Protein AF-0000000076552093 (afdb_homodimer)

Radius of gyration: 18.13 Å; Cα contacts (8 Å, |Δi|>4): 173; chains: 2; bounding box: 45×45×43 Å

Structure (mmCIF, N/CA/C/O backbone):
data_AF-0000000076552093-model_v1
#
loop_
_entity.id
_entity.type
_entity.pdbx_description
1 polymer 'Uncharacterized protein'
#
loop_
_atom_site.group_PDB
_atom_site.id
_atom_site.type_symbol
_atom_site.label_atom_id
_atom_site.label_alt_id
_atom_site.label_comp_id
_atom_site.label_asym_id
_atom_site.label_entity_id
_atom_site.label_seq_id
_atom_site.pdbx_PDB_ins_code
_atom_site.Cartn_x
_atom_site.Cartn_y
_atom_site.Cartn_z
_atom_site.occupancy
_atom_site.B_iso_or_equiv
_atom_site.auth_seq_id
_atom_site.auth_comp_id
_atom_site.auth_asym_id
_atom_site.auth_atom_id
_atom_site.pdbx_PDB_model_num
ATOM 1 N N . MET A 1 1 ? -28.172 28.906 3.625 1 59.25 1 MET A N 1
ATOM 2 C CA . MET A 1 1 ? -27.25 27.859 4.043 1 59.25 1 MET A CA 1
ATOM 3 C C . MET A 1 1 ? -26.156 28.422 4.941 1 59.25 1 MET A C 1
ATOM 5 O O . MET A 1 1 ? -25.625 29.5 4.672 1 59.25 1 MET A O 1
ATOM 9 N N . SER A 1 2 ? -25.953 27.906 6.188 1 70.31 2 SER A N 1
ATOM 10 C CA . SER A 1 2 ? -25.016 28.484 7.16 1 70.31 2 SER A CA 1
ATOM 11 C C . SER A 1 2 ? -23.578 28.172 6.789 1 70.31 2 SER A C 1
ATOM 13 O O . SER A 1 2 ? -23.312 27.266 6 1 70.31 2 SER A O 1
ATOM 15 N N . ASP A 1 3 ? -22.656 28.922 7.324 1 68.31 3 ASP A N 1
ATOM 16 C CA . ASP A 1 3 ? -21.234 28.719 7.117 1 68.31 3 ASP A CA 1
ATOM 17 C C . ASP A 1 3 ? -20.828 27.297 7.48 1 68.31 3 ASP A C 1
ATOM 19 O O . ASP A 1 3 ? -19.953 26.703 6.824 1 68.31 3 ASP A O 1
ATOM 23 N N . GLU A 1 4 ? -21.484 26.781 8.492 1 75.5 4 GLU A N 1
ATOM 24 C CA . GLU A 1 4 ? -21.234 25.406 8.938 1 75.5 4 GLU A CA 1
ATOM 25 C C . GLU A 1 4 ? -21.641 24.391 7.875 1 75.5 4 GLU A C 1
ATOM 27 O O . GLU A 1 4 ? -20.938 23.406 7.664 1 75.5 4 GLU A O 1
ATOM 32 N N . ASP A 1 5 ? -22.781 24.703 7.156 1 71.69 5 ASP A N 1
ATOM 33 C CA . ASP A 1 5 ? -23.266 23.844 6.086 1 71.69 5 ASP A CA 1
ATOM 34 C C . ASP A 1 5 ? -22.312 23.844 4.902 1 71.69 5 ASP A C 1
ATOM 36 O O . ASP A 1 5 ? -22.078 22.797 4.289 1 71.69 5 ASP A O 1
ATOM 40 N N . LEU A 1 6 ? -21.797 25.016 4.707 1 59.88 6 LEU A N 1
ATOM 41 C CA . LEU A 1 6 ? -20.875 25.156 3.582 1 59.88 6 LEU A CA 1
ATOM 42 C C . LEU A 1 6 ? -19.562 24.422 3.844 1 59.88 6 LEU A C 1
ATOM 44 O O . LEU A 1 6 ? -19.031 23.75 2.951 1 59.88 6 LEU A O 1
ATOM 48 N N . LYS A 1 7 ? -19 24.562 5.09 1 69 7 LYS A N 1
ATOM 49 C CA . LYS A 1 7 ? -17.781 23.859 5.461 1 69 7 LYS A CA 1
ATOM 50 C C . LYS A 1 7 ? -17.969 22.344 5.414 1 69 7 LYS A C 1
ATOM 52 O O . LYS A 1 7 ? -17.109 21.625 4.926 1 69 7 LYS A O 1
ATOM 57 N N . ALA A 1 8 ? -19.141 21.922 5.848 1 70.12 8 ALA A N 1
ATOM 58 C CA . ALA A 1 8 ? -19.484 20.5 5.809 1 70.12 8 ALA A CA 1
ATOM 59 C C . ALA A 1 8 ? -19.562 19.984 4.371 1 70.12 8 ALA A C 1
ATOM 61 O O . ALA A 1 8 ? -19.094 18.875 4.07 1 70.12 8 ALA A O 1
ATOM 62 N N . GLU A 1 9 ? -20.109 20.797 3.492 1 62.94 9 GLU A N 1
ATOM 63 C CA . GLU A 1 9 ? -20.234 20.422 2.084 1 62.94 9 GLU A CA 1
ATOM 64 C C . GLU A 1 9 ? -18.875 20.391 1.4 1 62.94 9 GLU A C 1
ATOM 66 O O . GLU A 1 9 ? -18.609 19.5 0.585 1 62.94 9 GLU A O 1
ATOM 71 N N . ILE A 1 10 ? -18.031 21.312 1.783 1 58.66 10 ILE A N 1
ATOM 72 C CA . ILE A 1 10 ? -16.688 21.344 1.227 1 58.66 10 ILE A CA 1
ATOM 73 C C . ILE A 1 10 ? -15.914 20.094 1.65 1 58.66 10 ILE A C 1
ATOM 75 O O . ILE A 1 10 ? -15.258 19.453 0.827 1 58.66 10 ILE A O 1
ATOM 79 N N . GLU A 1 11 ? -15.977 19.703 2.869 1 63.19 11 GLU A N 1
ATOM 80 C CA . GLU A 1 11 ? -15.312 18.516 3.385 1 63.19 11 GLU A CA 1
ATOM 81 C C . GLU A 1 11 ? -15.836 17.25 2.705 1 63.19 11 GLU A C 1
ATOM 83 O O . GLU A 1 11 ? -15.062 16.359 2.369 1 63.19 11 GLU A O 1
ATOM 88 N N . ARG A 1 12 ? -17.125 17.25 2.43 1 60.03 12 ARG A N 1
ATOM 89 C CA . ARG A 1 12 ? -17.75 16.141 1.723 1 60.03 12 ARG A CA 1
ATOM 90 C C . ARG A 1 12 ? -17.281 16.062 0.276 1 60.03 12 ARG A C 1
ATOM 92 O O . ARG A 1 12 ? -16.953 14.984 -0.226 1 60.03 12 ARG A O 1
ATOM 99 N N . LEU A 1 13 ? -17.219 17.172 -0.333 1 57.97 13 LEU A N 1
ATOM 100 C CA . LEU A 1 13 ? -16.812 17.234 -1.733 1 57.97 13 LEU A CA 1
ATOM 101 C C . LEU A 1 13 ? -15.336 16.875 -1.888 1 57.97 13 LEU A C 1
ATOM 103 O O . LEU A 1 13 ? -14.961 16.203 -2.844 1 57.97 13 LEU A O 1
ATOM 107 N N . ARG A 1 14 ? -14.492 17.359 -1.015 1 57.12 14 ARG A N 1
ATOM 108 C CA . ARG A 1 14 ? -13.078 17 -1.033 1 57.12 14 ARG A CA 1
ATOM 109 C C . ARG A 1 14 ? -12.906 15.484 -0.888 1 57.12 14 ARG A C 1
ATOM 111 O O . ARG A 1 14 ? -12.125 14.875 -1.615 1 57.12 14 ARG A O 1
ATOM 118 N N . ALA A 1 15 ? -13.633 14.984 0.011 1 57.5 15 ALA A N 1
ATOM 119 C CA . ALA A 1 15 ? -13.609 13.539 0.211 1 57.5 15 ALA A CA 1
ATOM 120 C C . ALA A 1 15 ? -14.094 12.805 -1.037 1 57.5 15 ALA A C 1
ATOM 122 O O . ALA A 1 15 ? -13.516 11.781 -1.429 1 57.5 15 ALA A O 1
ATOM 123 N N . GLU A 1 16 ? -15.227 13.352 -1.609 1 54.84 16 GLU A N 1
ATOM 124 C CA . GLU A 1 16 ? -15.766 12.789 -2.844 1 54.84 16 GLU A CA 1
ATOM 125 C C . GLU A 1 16 ? -14.773 12.938 -3.996 1 54.84 16 GLU A C 1
ATOM 127 O O . GLU A 1 16 ? -14.594 12.016 -4.789 1 54.84 16 GLU A O 1
ATOM 132 N N . ASN A 1 17 ? -14.273 14.102 -4.078 1 51.53 17 ASN A N 1
ATOM 133 C CA . ASN A 1 17 ? -13.273 14.352 -5.113 1 51.53 17 ASN A CA 1
ATOM 134 C C . ASN A 1 17 ? -12.086 13.398 -4.98 1 51.53 17 ASN A C 1
ATOM 136 O O . ASN A 1 17 ? -11.602 12.867 -5.977 1 51.53 17 ASN A O 1
ATOM 140 N N . ASP A 1 18 ? -11.586 13.352 -3.848 1 50.19 18 ASP A N 1
ATOM 141 C CA . ASP A 1 18 ? -10.477 12.438 -3.588 1 50.19 18 ASP A CA 1
ATOM 142 C C . ASP A 1 18 ? -10.836 11.008 -4.004 1 50.19 18 ASP A C 1
ATOM 144 O O . ASP A 1 18 ? -10.016 10.312 -4.602 1 50.19 18 ASP A O 1
ATOM 148 N N . LYS A 1 19 ? -12.078 10.688 -3.729 1 50.38 19 LYS A N 1
ATOM 149 C CA . LYS A 1 19 ? -12.609 9.398 -4.156 1 50.38 19 LYS A CA 1
ATOM 150 C C . LYS A 1 19 ? -12.648 9.297 -5.676 1 50.38 19 LYS A C 1
ATOM 152 O O . LYS A 1 19 ? -12.297 8.266 -6.246 1 50.38 19 LYS A O 1
ATOM 157 N N . LEU A 1 20 ? -13.172 10.336 -6.238 1 47.84 20 LEU A N 1
ATOM 158 C CA . LEU A 1 20 ? -13.352 10.367 -7.684 1 47.84 20 LEU A CA 1
ATOM 159 C C . LEU A 1 20 ? -12.008 10.422 -8.406 1 47.84 20 LEU A C 1
ATOM 161 O O . LEU A 1 20 ? -11.852 9.844 -9.477 1 47.84 20 LEU A O 1
ATOM 165 N N . LYS A 1 21 ? -11.25 11.258 -7.973 1 47.34 21 LYS A N 1
ATOM 166 C CA . LYS A 1 21 ? -9.922 11.281 -8.57 1 47.34 21 LYS A CA 1
ATOM 167 C C . LYS A 1 21 ? -9.258 9.906 -8.508 1 47.34 21 LYS A C 1
ATOM 169 O O . LYS A 1 21 ? -8.562 9.508 -9.438 1 47.34 21 LYS A O 1
ATOM 174 N N . ASN A 1 22 ? -9.414 9.398 -7.41 1 47.06 22 ASN A N 1
ATOM 175 C CA . ASN A 1 22 ? -8.914 8.039 -7.254 1 47.06 22 ASN A CA 1
ATOM 176 C C . ASN A 1 22 ? -9.648 7.062 -8.164 1 47.06 22 ASN A C 1
ATOM 178 O O . ASN A 1 22 ? -9.094 6.047 -8.578 1 47.06 22 ASN A O 1
ATOM 182 N N . LYS A 1 23 ? -10.961 7.508 -8.344 1 46.12 23 LY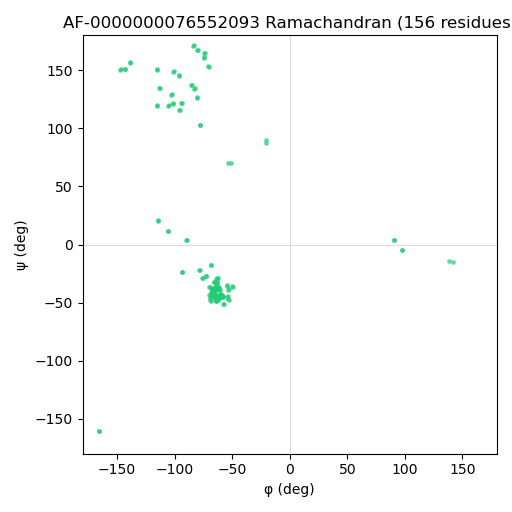S A N 1
ATOM 183 C CA . LYS A 1 23 ? -11.703 6.754 -9.352 1 46.12 23 LYS A CA 1
ATOM 184 C C . LYS A 1 23 ? -11.141 7 -10.75 1 46.12 23 LYS A C 1
ATOM 186 O O . LYS A 1 23 ? -11.195 6.121 -11.609 1 46.12 23 LYS A O 1
ATOM 191 N N . GLY A 1 24 ? -10.781 8.297 -10.945 1 45.69 24 GLY A N 1
ATOM 192 C CA . GLY A 1 24 ? -10.281 8.625 -12.266 1 45.69 24 GLY A CA 1
ATOM 193 C C . GLY A 1 24 ? -9.008 7.887 -12.625 1 45.69 24 GLY A C 1
ATOM 194 O O . GLY A 1 24 ? -8.492 8.023 -13.734 1 45.69 24 GLY A O 1
ATOM 195 N N . VAL A 1 25 ? -8.148 7.719 -11.672 1 48.16 25 VAL A N 1
ATOM 196 C CA . VAL A 1 25 ? -7.176 6.805 -12.25 1 48.16 25 VAL A CA 1
ATOM 197 C C . VAL A 1 25 ? -7.887 5.57 -12.797 1 48.16 25 VAL A C 1
ATOM 199 O O . VAL A 1 25 ? -8.43 4.766 -12.039 1 48.16 25 VAL A O 1
ATOM 202 N N . ARG A 1 26 ? -8.656 5.699 -13.883 1 52.09 26 ARG A N 1
ATOM 203 C CA . ARG A 1 26 ? -9.305 4.695 -14.719 1 52.09 26 ARG A CA 1
ATOM 204 C C . ARG A 1 26 ? -8.648 3.33 -14.555 1 52.09 26 ARG A C 1
ATOM 206 O O . ARG A 1 26 ? -7.434 3.197 -14.727 1 52.09 26 ARG A O 1
ATOM 213 N N . GLY A 1 27 ? -9.266 2.668 -13.547 1 77.31 27 GLY A N 1
ATOM 214 C CA . GLY A 1 27 ? -8.82 1.286 -13.609 1 77.31 27 GLY A CA 1
ATOM 215 C C . GLY A 1 27 ? -8.516 0.695 -12.242 1 77.31 27 GLY A C 1
ATOM 216 O O . GLY A 1 27 ? -8.43 -0.526 -12.094 1 77.31 27 GLY A O 1
ATOM 217 N N . LEU A 1 28 ? -8.43 1.794 -11.234 1 85.88 28 LEU A N 1
ATOM 218 C CA . LEU A 1 28 ? -8.164 1.182 -9.938 1 85.88 28 LEU A CA 1
ATOM 219 C C . LEU A 1 28 ? -9.453 0.675 -9.297 1 85.88 28 LEU A C 1
ATOM 221 O O . LEU A 1 28 ? -10.477 1.357 -9.336 1 85.88 28 LEU A O 1
ATOM 225 N N . SER A 1 29 ? -9.492 -0.476 -8.766 1 91.88 29 SER A N 1
ATOM 226 C CA . SER A 1 29 ? -10.648 -1.044 -8.07 1 91.88 29 SER A CA 1
ATOM 227 C C . SER A 1 29 ? -10.211 -1.974 -6.941 1 91.88 29 SER A C 1
ATOM 229 O O . SER A 1 29 ? -9.109 -2.535 -6.984 1 91.88 29 SER A O 1
ATOM 231 N N . LEU A 1 30 ? -11.031 -2.057 -5.914 1 96.06 30 LEU A N 1
ATOM 232 C CA . LEU A 1 30 ? -10.805 -2.906 -4.75 1 96.06 30 LEU A CA 1
ATOM 233 C C . LEU A 1 30 ? -11.828 -4.031 -4.684 1 96.06 30 LEU A C 1
ATOM 235 O O . LEU A 1 30 ? -13.023 -3.803 -4.918 1 96.06 30 LEU A O 1
ATOM 239 N N . LYS A 1 31 ? -11.391 -5.23 -4.426 1 95.88 31 LYS A N 1
ATOM 240 C CA . LYS A 1 31 ? -12.289 -6.375 -4.316 1 95.88 31 LYS A CA 1
ATOM 241 C C . LYS A 1 31 ? -11.828 -7.336 -3.225 1 95.88 31 LYS A C 1
ATOM 243 O O . LYS A 1 31 ? -10.633 -7.441 -2.947 1 95.88 31 LYS A O 1
ATOM 248 N N . VAL A 1 32 ? -12.789 -8.016 -2.65 1 97.25 32 VAL A N 1
ATOM 249 C CA . VAL A 1 32 ? -12.461 -9.141 -1.779 1 97.25 32 VAL A CA 1
ATOM 250 C C . VAL A 1 32 ? -12.164 -10.375 -2.623 1 97.25 32 VAL A C 1
ATOM 252 O O . VAL A 1 32 ? -12.969 -10.766 -3.475 1 97.25 32 VAL A O 1
ATOM 255 N N . SER A 1 33 ? -11.078 -10.93 -2.383 1 95.56 33 SER A N 1
ATOM 256 C CA . SER A 1 33 ? -10.719 -12.125 -3.137 1 95.56 33 SER A CA 1
ATOM 257 C C . SER A 1 33 ? -11.414 -13.359 -2.574 1 95.56 33 SER A C 1
ATOM 259 O O . SER A 1 33 ? -11.938 -13.328 -1.459 1 95.56 33 SER A O 1
ATOM 261 N N . GLU A 1 34 ? -11.344 -14.445 -3.361 1 92.88 34 GLU A N 1
ATOM 262 C CA . GLU A 1 34 ? -11.953 -15.711 -2.943 1 92.88 34 GLU A CA 1
ATOM 263 C C . GLU A 1 34 ? -11.289 -16.234 -1.674 1 92.88 34 GLU A C 1
ATOM 265 O O . GLU A 1 34 ? -11.945 -16.906 -0.861 1 92.88 34 GLU A O 1
ATOM 270 N N . LYS A 1 35 ? -10 -15.883 -1.516 1 93.12 35 LYS A N 1
ATOM 271 C CA . LYS A 1 35 ? -9.242 -16.391 -0.375 1 93.12 35 LYS A CA 1
ATOM 272 C C . LYS A 1 35 ? -9.375 -15.469 0.831 1 93.12 35 LYS A C 1
ATOM 274 O O . LYS A 1 35 ? -8.742 -15.695 1.865 1 93.12 35 LYS A O 1
ATOM 279 N N . GLY A 1 36 ? -10.172 -14.43 0.717 1 96.12 36 GLY A N 1
ATOM 280 C CA . GLY A 1 36 ? -10.43 -13.547 1.844 1 96.12 36 GLY A CA 1
ATOM 281 C C . GLY A 1 36 ? -9.453 -12.383 1.925 1 96.12 36 GLY A C 1
ATOM 282 O O . GLY A 1 36 ? -9.43 -11.648 2.914 1 96.12 36 GLY A O 1
ATOM 283 N N . GLY A 1 37 ? -8.586 -12.258 0.994 1 97.25 37 GLY A N 1
ATOM 284 C CA . GLY A 1 37 ? -7.711 -11.102 0.931 1 97.25 37 GLY A CA 1
ATOM 285 C C . GLY A 1 37 ? -8.352 -9.906 0.253 1 97.25 37 GLY A C 1
ATOM 286 O O . GLY A 1 37 ? -9.477 -10 -0.253 1 97.25 37 GLY A O 1
ATOM 287 N N . LEU A 1 38 ? -7.672 -8.781 0.328 1 97.69 38 LEU A N 1
ATOM 288 C CA . LEU A 1 38 ? -8.055 -7.574 -0.404 1 97.69 38 LEU A CA 1
ATOM 289 C C . LEU A 1 38 ? -7.18 -7.395 -1.642 1 97.69 38 LEU A C 1
ATOM 291 O O . LEU A 1 38 ? -5.953 -7.344 -1.539 1 97.69 38 LEU A O 1
ATOM 295 N N . SER A 1 39 ? -7.867 -7.344 -2.762 1 97.25 39 SER A N 1
ATOM 296 C CA . SER A 1 39 ? -7.188 -7.148 -4.039 1 97.25 39 SER A CA 1
ATOM 297 C C . SER A 1 39 ? -7.34 -5.715 -4.531 1 97.25 39 SER A C 1
ATOM 299 O O . SER A 1 39 ? -8.445 -5.172 -4.543 1 97.25 39 SER A O 1
ATOM 301 N N . LEU A 1 40 ? -6.23 -5.098 -4.879 1 96.56 40 LEU A N 1
ATOM 302 C CA . LEU A 1 40 ? -6.219 -3.799 -5.539 1 96.56 40 LEU A CA 1
ATOM 303 C C . LEU A 1 40 ? -5.875 -3.945 -7.02 1 96.56 40 LEU A C 1
ATOM 305 O O . LEU A 1 40 ? -4.789 -4.414 -7.363 1 96.56 40 LEU A O 1
ATOM 309 N N . TYR A 1 41 ? -6.781 -3.535 -7.898 1 94.06 41 TYR A N 1
ATOM 310 C CA . TYR A 1 41 ? -6.621 -3.602 -9.344 1 94.06 41 TYR A CA 1
ATOM 311 C C . TYR A 1 41 ? -6.223 -2.244 -9.914 1 94.06 41 TYR A C 1
ATOM 313 O O . TYR A 1 41 ? -6.52 -1.206 -9.32 1 94.06 41 TYR A O 1
ATOM 321 N N . GLY A 1 42 ? -5.457 -2.344 -11.008 1 90.88 42 GLY A N 1
ATOM 322 C CA . GLY A 1 42 ? -5.168 -1.111 -11.727 1 90.88 42 GLY A CA 1
ATOM 323 C C . GLY A 1 42 ? -3.824 -0.509 -11.359 1 90.88 42 GLY A C 1
ATOM 324 O O . GLY A 1 42 ? -3.469 0.568 -11.844 1 90.88 42 GLY A O 1
ATOM 325 N N . VAL A 1 43 ? -3.148 -1.12 -10.391 1 89.88 43 VAL A N 1
ATOM 326 C CA . VAL A 1 43 ? -1.844 -0.627 -9.961 1 89.88 43 VAL A CA 1
ATOM 327 C C . VAL A 1 43 ? -0.783 -1.01 -10.992 1 89.88 43 VAL A C 1
ATOM 329 O O . VAL A 1 43 ? 0.179 -0.268 -11.203 1 89.88 43 VAL A O 1
ATOM 332 N N . GLY A 1 44 ? -0.951 -2.105 -11.711 1 87.06 44 GLY A N 1
ATOM 333 C CA . GLY A 1 44 ? -0.095 -2.686 -12.734 1 87.06 44 GLY A CA 1
ATOM 334 C C . GLY A 1 44 ? -0.792 -3.748 -13.562 1 87.06 44 GLY A C 1
ATOM 335 O O . GLY A 1 44 ? -2.021 -3.775 -13.641 1 87.06 44 GLY A O 1
ATOM 336 N N . ARG A 1 45 ? 0.095 -4.555 -14.188 1 88.19 45 ARG A N 1
ATOM 337 C CA . ARG A 1 45 ? -0.442 -5.637 -15.008 1 88.19 45 ARG A CA 1
ATOM 338 C C . ARG A 1 45 ? -1.213 -6.641 -14.156 1 88.19 45 ARG A C 1
ATOM 340 O O . ARG A 1 45 ? -2.236 -7.176 -14.594 1 88.19 45 ARG A O 1
ATOM 347 N N . PHE A 1 46 ? -0.732 -6.848 -12.992 1 92.31 46 PHE A N 1
ATOM 348 C CA . PHE A 1 46 ? -1.391 -7.773 -12.078 1 92.31 46 PHE A CA 1
ATOM 349 C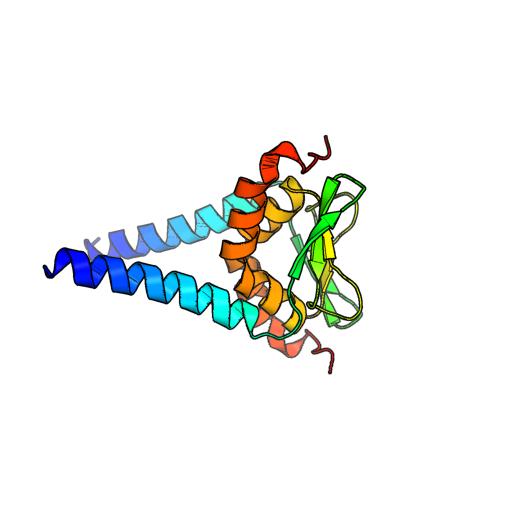 C . PHE A 1 46 ? -1.917 -7.035 -10.852 1 92.31 46 PHE A C 1
ATOM 351 O O . PHE A 1 46 ? -1.323 -6.051 -10.414 1 92.31 46 PHE A O 1
ATOM 358 N N . PRO A 1 47 ? -3.01 -7.555 -10.258 1 94.5 47 PRO A N 1
ATOM 359 C CA . PRO A 1 47 ? -3.477 -6.969 -8.992 1 94.5 47 PRO A CA 1
ATOM 360 C C . PRO A 1 47 ? -2.545 -7.273 -7.824 1 94.5 47 PRO A C 1
ATOM 362 O O . PRO A 1 47 ? -1.785 -8.242 -7.871 1 94.5 47 PRO A O 1
ATOM 365 N N . VAL A 1 48 ? -2.568 -6.375 -6.832 1 95.75 48 VAL A N 1
ATOM 366 C CA . VAL A 1 48 ? -1.917 -6.633 -5.551 1 95.75 48 VAL A CA 1
ATOM 367 C C . VAL A 1 48 ? -2.938 -7.172 -4.551 1 95.75 48 VAL A C 1
ATOM 369 O O . VAL A 1 48 ? -3.924 -6.504 -4.238 1 95.75 48 VAL A O 1
ATOM 372 N N . THR A 1 49 ? -2.744 -8.445 -4.102 1 96.38 49 THR A N 1
ATOM 373 C CA . THR A 1 49 ? -3.648 -9.086 -3.148 1 96.38 49 THR A CA 1
ATOM 374 C C . THR A 1 49 ? -2.932 -9.375 -1.833 1 96.38 49 THR A C 1
ATOM 376 O O . THR A 1 49 ? -1.916 -10.07 -1.812 1 96.38 49 THR A O 1
ATOM 379 N N . LEU A 1 50 ? -3.41 -8.805 -0.752 1 96.25 50 LEU A N 1
ATOM 380 C CA . LEU A 1 50 ? -2.873 -8.977 0.593 1 96.25 50 LEU A CA 1
ATOM 381 C C . LEU A 1 50 ? -3.998 -9.125 1.612 1 96.25 50 LEU A C 1
ATOM 383 O O . LEU A 1 50 ? -5.141 -8.742 1.342 1 96.25 50 LEU A O 1
ATOM 387 N N . TYR A 1 51 ? -3.689 -9.727 2.705 1 96.12 51 TYR A N 1
ATOM 388 C CA . TYR A 1 51 ? -4.648 -9.773 3.803 1 96.12 51 TYR A CA 1
ATOM 389 C C . TYR A 1 51 ? -4.742 -8.414 4.5 1 96.12 51 TYR A C 1
ATOM 391 O O . TYR A 1 51 ? -3.861 -7.57 4.344 1 96.12 51 TYR A O 1
ATOM 399 N N . LYS A 1 52 ? -5.777 -8.297 5.27 1 95.94 52 LYS A N 1
ATOM 400 C CA . LYS A 1 52 ? -6.086 -6.992 5.852 1 95.94 52 LYS A CA 1
ATOM 401 C C . LYS A 1 52 ? -4.953 -6.516 6.754 1 95.94 52 LYS A C 1
ATOM 403 O O . LYS A 1 52 ? -4.629 -5.324 6.773 1 95.94 52 LYS A O 1
ATOM 408 N N . GLU A 1 53 ? -4.355 -7.406 7.484 1 93.44 53 GLU A N 1
ATOM 409 C CA . GLU A 1 53 ? -3.273 -7.004 8.375 1 93.44 53 GLU A CA 1
ATOM 410 C C . GLU A 1 53 ? -2.055 -6.535 7.59 1 93.44 53 GLU A C 1
ATOM 412 O O . GLU A 1 53 ? -1.359 -5.605 8 1 93.44 53 GLU A O 1
ATOM 417 N N . GLN A 1 54 ? -1.802 -7.234 6.523 1 93.94 54 GLN A N 1
ATOM 418 C CA . GLN A 1 54 ? -0.689 -6.855 5.66 1 93.94 54 GLN A CA 1
ATOM 419 C C . GLN A 1 54 ? -0.919 -5.477 5.039 1 93.94 54 GLN A C 1
ATOM 421 O O . GLN A 1 54 ? -0.006 -4.652 4.992 1 93.94 54 GLN A O 1
ATOM 426 N N . TRP A 1 55 ? -2.105 -5.215 4.582 1 96.06 55 TRP A N 1
ATOM 427 C CA . TRP A 1 55 ? -2.457 -3.904 4.047 1 96.06 55 TRP A CA 1
ATOM 428 C C . TRP A 1 55 ? -2.285 -2.82 5.105 1 96.06 55 TRP A C 1
ATOM 430 O O . TRP A 1 55 ? -1.724 -1.758 4.828 1 96.06 55 TRP A O 1
ATOM 440 N N . ARG A 1 56 ? -2.717 -3.121 6.32 1 93.5 56 ARG A N 1
ATOM 441 C CA . ARG A 1 56 ? -2.629 -2.125 7.383 1 93.5 56 ARG A CA 1
ATOM 442 C C . ARG A 1 56 ? -1.175 -1.813 7.723 1 93.5 56 ARG A C 1
ATOM 444 O O . ARG A 1 56 ? -0.84 -0.675 8.055 1 93.5 56 ARG A O 1
ATOM 451 N N . ARG A 1 57 ? -0.358 -2.824 7.574 1 91.5 57 ARG A N 1
ATOM 452 C CA . ARG A 1 57 ? 1.066 -2.574 7.773 1 91.5 57 ARG A CA 1
ATOM 453 C C . ARG A 1 57 ? 1.609 -1.625 6.711 1 91.5 57 ARG A C 1
ATOM 455 O O . ARG A 1 57 ? 2.35 -0.69 7.023 1 91.5 57 ARG A O 1
ATOM 462 N N . ILE A 1 58 ? 1.236 -1.849 5.504 1 95.12 58 ILE A N 1
ATOM 463 C CA . ILE A 1 58 ? 1.678 -0.998 4.406 1 95.12 58 ILE A CA 1
ATOM 464 C C . ILE A 1 58 ? 1.178 0.428 4.625 1 95.12 58 ILE A C 1
ATOM 466 O O . ILE A 1 58 ? 1.946 1.387 4.512 1 95.12 58 ILE A O 1
ATOM 470 N N . LEU A 1 59 ? -0.125 0.534 4.957 1 93.5 59 LEU A N 1
ATOM 471 C CA . LEU A 1 59 ? -0.724 1.851 5.145 1 93.5 59 LEU A CA 1
ATOM 472 C C . LEU A 1 59 ? -0.079 2.58 6.316 1 93.5 59 LEU A C 1
ATOM 474 O O . LEU A 1 59 ? 0.091 3.801 6.277 1 93.5 59 LEU A O 1
ATOM 478 N N . GLY A 1 60 ? 0.299 1.82 7.281 1 91.56 60 GLY A N 1
ATOM 479 C CA . GLY A 1 60 ? 0.978 2.393 8.43 1 91.56 60 GLY A CA 1
ATOM 480 C C . GLY A 1 60 ? 2.363 2.918 8.109 1 91.56 60 GLY A C 1
ATOM 481 O O . GLY A 1 60 ? 2.906 3.746 8.844 1 91.56 60 GLY A O 1
ATOM 482 N N . MET A 1 61 ? 2.92 2.471 6.945 1 91.69 61 MET A N 1
ATOM 483 C CA . MET A 1 61 ? 4.262 2.863 6.523 1 91.69 61 MET A CA 1
ATOM 484 C C . MET A 1 61 ? 4.203 3.865 5.379 1 91.69 61 MET A C 1
ATOM 486 O O . MET A 1 61 ? 5.219 4.145 4.738 1 91.69 61 MET A O 1
ATOM 490 N N . ALA A 1 62 ? 3.062 4.395 5.109 1 91.5 62 ALA A N 1
ATOM 491 C CA . ALA A 1 62 ? 2.867 5.223 3.924 1 91.5 62 ALA A CA 1
ATOM 492 C C . ALA A 1 62 ? 3.891 6.355 3.869 1 91.5 62 ALA A C 1
ATOM 494 O O . ALA A 1 62 ? 4.535 6.566 2.84 1 91.5 62 ALA A O 1
ATOM 495 N N . ALA A 1 63 ? 4.086 7.055 4.961 1 90.81 63 ALA A N 1
ATOM 496 C CA . ALA A 1 63 ? 5.008 8.188 4.98 1 90.81 63 ALA A CA 1
ATOM 497 C C . ALA A 1 63 ? 6.449 7.727 4.77 1 90.81 63 ALA A C 1
ATOM 499 O O . ALA A 1 63 ? 7.215 8.375 4.055 1 90.81 63 ALA A O 1
ATOM 500 N N . GLU A 1 64 ? 6.816 6.629 5.359 1 92.62 64 GLU A N 1
ATOM 501 C CA . GLU A 1 64 ? 8.164 6.09 5.223 1 92.62 64 GLU A CA 1
ATOM 502 C C . GLU A 1 64 ? 8.43 5.617 3.795 1 92.62 64 GLU A C 1
ATOM 504 O O . GLU A 1 64 ? 9.531 5.793 3.273 1 92.62 64 GLU A O 1
ATOM 509 N N . ILE A 1 65 ? 7.445 5.023 3.219 1 96 65 ILE A N 1
ATOM 510 C CA . ILE A 1 65 ? 7.57 4.551 1.844 1 96 65 ILE A CA 1
ATOM 511 C C . ILE A 1 65 ? 7.773 5.742 0.908 1 96 65 ILE A C 1
ATOM 513 O O . ILE A 1 65 ? 8.672 5.734 0.067 1 96 65 ILE A O 1
ATOM 517 N N . GLU A 1 66 ? 6.949 6.73 1.06 1 94.81 66 GLU A N 1
ATOM 518 C CA . GLU A 1 66 ? 7.082 7.914 0.216 1 94.81 66 GLU A CA 1
ATOM 519 C C . GLU A 1 66 ? 8.453 8.562 0.395 1 94.81 66 GLU A C 1
ATOM 521 O O . GLU A 1 66 ? 9.094 8.945 -0.585 1 94.81 66 GLU A O 1
ATOM 526 N N . THR A 1 67 ? 8.891 8.703 1.655 1 94.88 67 THR A N 1
ATOM 527 C CA . THR A 1 67 ? 10.203 9.273 1.938 1 94.88 67 THR A CA 1
ATOM 528 C C . THR A 1 67 ? 11.305 8.453 1.285 1 94.88 67 THR A C 1
ATOM 530 O O . THR A 1 67 ? 12.234 9.008 0.693 1 94.88 67 THR A O 1
ATOM 533 N N . PHE A 1 68 ? 11.172 7.133 1.422 1 96.62 68 PHE A N 1
ATOM 534 C CA . PHE A 1 68 ? 12.156 6.242 0.816 1 96.62 68 PHE A CA 1
ATOM 535 C C . PHE A 1 68 ? 12.219 6.453 -0.692 1 96.62 68 PHE A C 1
ATOM 537 O O . PHE A 1 68 ? 13.305 6.492 -1.274 1 96.62 68 PHE A O 1
ATOM 544 N N . ILE A 1 69 ? 11.078 6.551 -1.325 1 95.69 69 ILE A N 1
ATOM 545 C CA . ILE A 1 69 ? 11.023 6.754 -2.77 1 95.69 69 ILE A CA 1
ATOM 546 C C . ILE A 1 69 ? 11.734 8.055 -3.135 1 95.69 69 ILE A C 1
ATOM 548 O O . ILE A 1 69 ? 12.547 8.086 -4.062 1 95.69 69 ILE A O 1
ATOM 552 N N . GLN A 1 70 ? 11.492 9.102 -2.371 1 95.06 70 GLN A N 1
ATOM 553 C CA . GLN A 1 70 ? 12.086 10.406 -2.652 1 95.06 70 GLN A CA 1
ATOM 554 C C . GLN A 1 70 ? 13.602 10.367 -2.49 1 95.06 70 GLN A C 1
ATOM 556 O O . GLN A 1 70 ? 14.336 10.898 -3.324 1 95.06 70 GLN A O 1
ATOM 561 N N . GLU A 1 71 ? 14.023 9.711 -1.47 1 95.62 71 GLU A N 1
ATOM 562 C CA . GLU A 1 71 ? 15.438 9.672 -1.138 1 95.62 71 GLU A CA 1
ATOM 563 C C . GLU A 1 71 ? 16.219 8.789 -2.115 1 95.62 71 GLU A C 1
ATOM 565 O O . GLU A 1 71 ? 17.422 8.93 -2.264 1 95.62 71 GLU A O 1
ATOM 570 N N . ASN A 1 72 ? 15.539 7.797 -2.717 1 95.5 72 ASN A N 1
ATOM 571 C CA . ASN A 1 72 ? 16.188 6.832 -3.594 1 95.5 72 ASN A CA 1
ATOM 572 C C . ASN A 1 72 ? 15.703 6.957 -5.031 1 95.5 72 ASN A C 1
ATOM 574 O O . ASN A 1 72 ? 15.766 5.996 -5.801 1 95.5 72 ASN A O 1
ATOM 578 N N . GLU A 1 73 ? 15.133 8.117 -5.359 1 94.19 73 GLU A N 1
ATOM 579 C CA . GLU A 1 73 ? 14.508 8.367 -6.66 1 94.19 73 GLU A CA 1
ATOM 580 C C . GLU A 1 73 ? 15.438 7.949 -7.801 1 94.19 73 GLU A C 1
ATOM 582 O O . GLU A 1 73 ? 14.984 7.371 -8.789 1 94.19 73 GLU A O 1
ATOM 587 N N . SER A 1 74 ? 16.766 8.117 -7.711 1 94.19 74 SER A N 1
ATOM 588 C CA . SER A 1 74 ? 17.734 7.863 -8.773 1 94.19 74 SER A CA 1
ATOM 589 C C . SER A 1 74 ? 18.016 6.371 -8.93 1 94.19 74 SER A C 1
ATOM 591 O O . SER A 1 74 ? 18.484 5.926 -9.977 1 94.19 74 SER A O 1
ATOM 593 N N . LEU A 1 75 ? 17.797 5.598 -7.984 1 95.19 75 LEU A N 1
ATOM 594 C CA . LEU A 1 75 ? 18.062 4.16 -8.008 1 95.19 75 LEU A CA 1
ATOM 595 C C . LEU A 1 75 ? 16.812 3.391 -8.438 1 95.19 75 LEU A C 1
ATOM 597 O O . LEU A 1 75 ? 16.906 2.23 -8.844 1 95.19 75 LEU A O 1
ATOM 601 N N . LEU A 1 76 ? 15.656 4.016 -8.242 1 95.62 76 LEU A N 1
ATOM 602 C CA . LEU A 1 76 ? 14.391 3.369 -8.586 1 95.62 76 LEU A CA 1
ATOM 603 C C . LEU A 1 76 ? 14.047 3.59 -10.055 1 95.62 76 LEU A C 1
ATOM 605 O O . LEU A 1 76 ? 14.266 4.68 -10.586 1 95.62 76 LEU A O 1
ATOM 609 N N . LYS A 1 77 ? 13.602 2.549 -10.617 1 92.38 77 LYS A N 1
ATOM 610 C CA . LYS A 1 77 ? 13.203 2.619 -12.023 1 92.38 77 LYS A CA 1
ATOM 611 C C . LYS A 1 77 ? 11.703 2.848 -12.156 1 92.38 77 LYS A C 1
ATOM 613 O O . LYS A 1 77 ? 10.938 2.51 -11.25 1 92.38 77 LYS A O 1
ATOM 618 N N . SER A 1 78 ? 11.328 3.562 -13.117 1 85.25 78 SER A N 1
ATOM 619 C CA . SER A 1 78 ? 9.922 3.74 -13.461 1 85.25 78 SER A CA 1
ATOM 620 C C . SER A 1 78 ? 9.477 2.734 -14.516 1 85.25 78 SER A C 1
ATOM 622 O O . SER A 1 78 ? 10.234 2.404 -15.43 1 85.25 78 SER A O 1
ATOM 624 N N . LYS A 1 79 ? 8.5 1.97 -14.188 1 68.75 79 LYS A N 1
ATOM 625 C CA . LYS A 1 79 ? 8.039 1.137 -15.289 1 68.75 79 LYS A CA 1
ATOM 626 C C . LYS A 1 79 ? 7.16 1.937 -16.25 1 68.75 79 LYS A C 1
ATOM 628 O O . LYS A 1 79 ? 6.258 2.656 -15.82 1 68.75 79 LYS A O 1
ATOM 633 N N . GLU A 1 80 ? 7.719 2.383 -17.484 1 52.38 80 GLU A N 1
ATOM 634 C CA . GLU A 1 80 ? 6.953 2.92 -18.609 1 52.38 80 GLU A CA 1
ATOM 635 C C . GLU A 1 80 ? 5.656 2.143 -18.812 1 52.38 80 GLU A C 1
ATOM 637 O O . GLU A 1 80 ? 5.574 0.963 -18.469 1 52.38 80 GLU A O 1
ATOM 642 N N . MET B 1 1 ? 15.992 27.641 25.625 1 59 1 MET B N 1
ATOM 643 C CA . MET B 1 1 ? 15.352 27.094 24.438 1 59 1 MET B CA 1
ATOM 644 C C . MET B 1 1 ? 13.953 27.672 24.266 1 59 1 MET B C 1
ATOM 646 O O . MET B 1 1 ? 13.188 27.766 25.219 1 59 1 MET B O 1
ATOM 650 N N . SER B 1 2 ? 13.625 28.328 23.141 1 70.12 2 SER B N 1
ATOM 651 C CA . SER B 1 2 ? 12.359 29.016 22.938 1 70.12 2 SER B CA 1
ATOM 652 C C . SER B 1 2 ? 11.219 28.031 22.703 1 70.12 2 SER B C 1
ATOM 654 O O . SER B 1 2 ? 11.453 26.875 22.375 1 70.12 2 SER B O 1
ATOM 656 N N . ASP B 1 3 ? 10.016 28.469 22.875 1 67.44 3 ASP B N 1
ATOM 657 C CA . ASP B 1 3 ? 8.812 27.688 22.641 1 67.44 3 ASP B CA 1
ATOM 658 C C . ASP B 1 3 ? 8.797 27.109 21.219 1 67.44 3 ASP B C 1
ATOM 660 O O . ASP B 1 3 ? 8.344 25.984 21 1 67.44 3 ASP B O 1
ATOM 664 N N . GLU B 1 4 ? 9.328 27.906 20.297 1 75.19 4 GLU B N 1
ATOM 665 C CA . GLU B 1 4 ? 9.414 27.5 18.906 1 75.19 4 GLU B CA 1
ATOM 666 C C . GLU B 1 4 ? 10.359 26.312 18.734 1 75.19 4 GLU B C 1
ATOM 668 O O . GLU B 1 4 ? 10.078 25.391 17.969 1 75.19 4 GLU B O 1
ATOM 673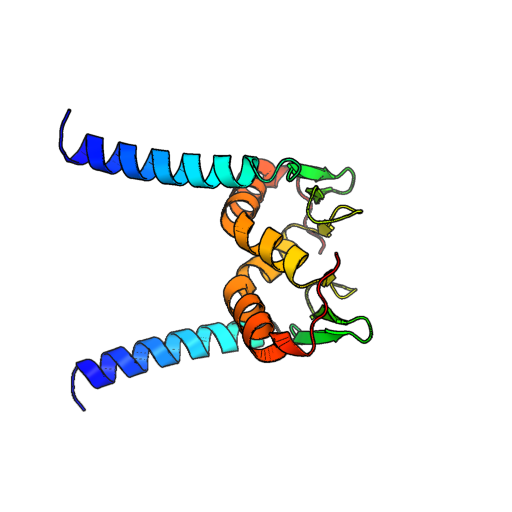 N N . ASP B 1 5 ? 11.492 26.328 19.547 1 70.94 5 ASP B N 1
ATOM 674 C CA . ASP B 1 5 ? 12.461 25.234 19.531 1 70.94 5 ASP B CA 1
ATOM 675 C C . ASP B 1 5 ? 11.859 23.953 20.062 1 70.94 5 ASP B C 1
ATOM 677 O O . ASP B 1 5 ? 12.117 22.859 19.531 1 70.94 5 ASP B O 1
ATOM 681 N N . LEU B 1 6 ? 11.055 24.203 21.062 1 59.38 6 LEU B N 1
ATOM 682 C CA . LEU B 1 6 ? 10.43 23.047 21.703 1 59.38 6 LEU B CA 1
ATOM 683 C C . LEU B 1 6 ? 9.406 22.391 20.766 1 59.38 6 LEU B C 1
ATOM 685 O O . LEU B 1 6 ? 9.336 21.172 20.672 1 59.38 6 LEU B O 1
ATOM 689 N N . LYS B 1 7 ? 8.539 23.219 20.109 1 68.38 7 LYS B N 1
ATOM 690 C CA . LYS B 1 7 ? 7.547 22.719 19.172 1 68.38 7 LYS B CA 1
ATOM 691 C C . LYS B 1 7 ? 8.211 22 18 1 68.38 7 LYS B C 1
ATOM 693 O O . LYS B 1 7 ? 7.758 20.938 17.578 1 68.38 7 LYS B O 1
ATOM 698 N N . ALA B 1 8 ? 9.336 22.578 17.547 1 69.81 8 ALA B N 1
ATOM 699 C CA . ALA B 1 8 ? 10.094 21.969 16.453 1 69.81 8 ALA B CA 1
ATOM 700 C C . ALA B 1 8 ? 10.664 20.625 16.875 1 69.81 8 ALA B C 1
ATOM 702 O O . ALA B 1 8 ? 10.656 19.672 16.094 1 69.81 8 ALA B O 1
ATOM 703 N N . GLU B 1 9 ? 11.148 20.5 18.109 1 62.59 9 GLU B N 1
ATOM 704 C CA . GLU B 1 9 ? 11.711 19.266 18.625 1 62.59 9 GLU B CA 1
ATOM 705 C C . GLU B 1 9 ? 10.633 18.203 18.812 1 62.59 9 GLU B C 1
ATOM 707 O O . GLU B 1 9 ? 10.859 17.031 18.531 1 62.59 9 GLU B O 1
ATOM 712 N N . ILE B 1 10 ? 9.477 18.641 19.219 1 58.62 10 ILE B N 1
ATOM 713 C CA . ILE B 1 10 ? 8.359 17.719 19.391 1 58.62 10 ILE B CA 1
ATOM 714 C C . ILE B 1 10 ? 7.945 17.141 18.031 1 58.62 10 ILE B C 1
ATOM 716 O O . ILE B 1 10 ? 7.742 15.938 17.891 1 58.62 10 ILE B O 1
ATOM 720 N N . GLU B 1 11 ? 7.82 17.938 17.031 1 62.59 11 GLU B N 1
ATOM 721 C CA . GLU B 1 11 ? 7.465 17.5 15.68 1 62.59 11 GLU B CA 1
ATOM 722 C C . GLU B 1 11 ? 8.508 16.547 15.117 1 62.59 11 GLU B C 1
ATOM 724 O O . GLU B 1 11 ? 8.156 15.539 14.484 1 62.59 11 GLU B O 1
ATOM 729 N N . ARG B 1 12 ? 9.758 16.797 15.43 1 59.91 12 ARG B N 1
ATOM 730 C CA . ARG B 1 12 ? 10.859 15.922 15.016 1 59.91 12 ARG B CA 1
ATOM 731 C C . ARG B 1 12 ? 10.781 14.578 15.727 1 59.91 12 ARG B C 1
ATOM 733 O O . ARG B 1 12 ? 10.945 13.531 15.102 1 59.91 12 ARG B O 1
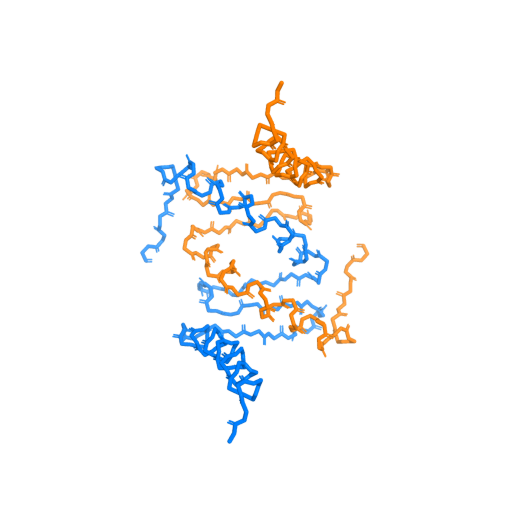ATOM 740 N N . LEU B 1 13 ? 10.523 14.617 16.969 1 57.72 13 LEU B N 1
ATOM 741 C CA . LEU B 1 13 ? 10.461 13.398 17.766 1 57.72 13 LEU B CA 1
ATOM 742 C C . LEU B 1 13 ? 9.258 12.547 17.375 1 57.72 13 LEU B C 1
ATOM 744 O O . LEU B 1 13 ? 9.352 11.32 17.328 1 57.72 13 LEU B O 1
ATOM 748 N N . ARG B 1 14 ? 8.125 13.156 17.156 1 56.56 14 ARG B N 1
ATOM 749 C CA . ARG B 1 14 ? 6.953 12.43 16.672 1 56.56 14 ARG B CA 1
ATOM 750 C C . ARG B 1 14 ? 7.238 11.727 15.352 1 56.56 14 ARG B C 1
ATOM 752 O O . ARG B 1 14 ? 6.891 10.555 15.18 1 56.56 14 ARG B O 1
ATOM 759 N N . ALA B 1 15 ? 7.852 12.461 14.523 1 57 15 ALA B N 1
ATOM 760 C CA . ALA B 1 15 ? 8.25 11.891 13.234 1 57 15 ALA B CA 1
ATOM 761 C C . ALA B 1 15 ? 9.219 10.734 13.422 1 57 15 ALA B C 1
ATOM 763 O O . ALA B 1 15 ? 9.109 9.703 12.75 1 57 15 ALA B O 1
ATOM 764 N N . GLU B 1 16 ? 10.211 10.969 14.344 1 54.5 16 GLU B N 1
ATOM 765 C CA . GLU B 1 16 ? 11.18 9.922 14.664 1 54.5 16 GLU B CA 1
ATOM 766 C C . GLU B 1 16 ? 10.5 8.727 15.328 1 54.5 16 GLU B C 1
ATOM 768 O O . GLU B 1 16 ? 10.812 7.574 15.008 1 54.5 16 GLU B O 1
ATOM 773 N N . ASN B 1 17 ? 9.68 9.055 16.25 1 51.38 17 ASN B N 1
ATOM 774 C CA . ASN B 1 17 ? 8.93 7.988 16.906 1 51.38 17 ASN B CA 1
ATOM 775 C C . ASN B 1 17 ? 8.109 7.176 15.906 1 51.38 17 ASN B C 1
ATOM 777 O O . ASN B 1 17 ? 8.07 5.945 15.984 1 51.38 17 ASN B O 1
ATOM 781 N N . ASP B 1 18 ? 7.387 7.855 15.156 1 49.88 18 ASP B N 1
ATOM 782 C CA . ASP B 1 18 ? 6.602 7.188 14.125 1 49.88 18 ASP B CA 1
ATOM 783 C C . ASP B 1 18 ? 7.48 6.293 13.258 1 49.88 18 ASP B C 1
ATOM 785 O O . ASP B 1 18 ? 7.098 5.168 12.922 1 49.88 18 ASP B O 1
ATOM 789 N N . LYS B 1 19 ? 8.656 6.809 13.008 1 50.12 19 LYS B N 1
ATOM 790 C CA . LYS B 1 19 ? 9.664 6.043 12.281 1 50.12 19 LYS B CA 1
ATOM 791 C C . LYS B 1 19 ? 10.086 4.809 13.07 1 50.12 19 LYS B C 1
ATOM 793 O O . LYS B 1 19 ? 10.227 3.721 12.508 1 50.12 19 LYS B O 1
ATOM 798 N N . LEU B 1 20 ? 10.352 5.062 14.289 1 47.69 20 LEU B N 1
ATOM 799 C CA . LEU B 1 20 ? 10.859 4.008 15.156 1 47.69 20 LEU B CA 1
ATOM 800 C C . LEU B 1 20 ? 9.773 2.969 15.438 1 47.69 20 LEU B C 1
ATOM 802 O O . LEU B 1 20 ? 10.07 1.778 15.57 1 47.69 20 LEU B O 1
ATOM 806 N N . LYS B 1 21 ? 8.711 3.449 15.758 1 47.38 21 LYS B N 1
ATOM 807 C CA . LYS B 1 21 ? 7.621 2.494 15.945 1 47.38 21 LYS B CA 1
ATOM 808 C C . LYS B 1 21 ? 7.441 1.619 14.703 1 47.38 21 LYS B C 1
ATOM 810 O O . LYS B 1 21 ? 7.145 0.428 14.82 1 47.38 21 LYS B O 1
ATOM 815 N N . ASN B 1 22 ? 7.477 2.268 13.688 1 46.5 22 ASN B N 1
ATOM 816 C CA . ASN B 1 22 ? 7.41 1.534 12.43 1 46.5 22 ASN B CA 1
ATOM 817 C C . ASN B 1 22 ? 8.617 0.62 12.25 1 46.5 22 ASN B C 1
ATOM 819 O O . ASN B 1 22 ? 8.531 -0.41 11.578 1 46.5 22 ASN B O 1
ATOM 823 N N . LYS B 1 23 ? 9.703 1.155 12.898 1 46.09 23 LYS B N 1
ATOM 824 C CA . LYS B 1 23 ? 10.852 0.263 12.969 1 46.09 23 LYS B CA 1
ATOM 825 C C . LYS B 1 23 ? 10.562 -0.939 13.867 1 46.09 23 LYS B C 1
ATOM 827 O O . LYS B 1 23 ? 11.117 -2.023 13.656 1 46.09 23 LYS B O 1
ATOM 832 N N . GLY B 1 24 ? 9.828 -0.598 14.977 1 45.53 24 GLY B N 1
ATOM 833 C CA . GLY B 1 24 ? 9.562 -1.688 15.898 1 45.53 24 GLY B CA 1
ATOM 834 C C . GLY B 1 24 ? 8.711 -2.789 15.297 1 45.53 24 GLY B C 1
ATOM 835 O O . GLY B 1 24 ? 8.414 -3.787 15.953 1 45.53 24 GLY B O 1
ATOM 836 N N . VAL B 1 25 ? 7.777 -2.443 14.531 1 47.56 25 VAL B N 1
ATOM 837 C CA . VAL B 1 25 ? 7.324 -3.711 13.969 1 47.56 25 VAL B CA 1
ATOM 838 C C . VAL B 1 25 ? 8.516 -4.488 13.414 1 47.56 25 VAL B C 1
ATOM 840 O O . VAL B 1 25 ? 9.133 -4.07 12.43 1 47.56 25 VAL B O 1
ATOM 843 N N . ARG B 1 26 ? 9.398 -5.004 14.273 1 51.94 26 ARG B N 1
ATOM 844 C CA . ARG B 1 26 ? 10.508 -5.93 14.07 1 51.94 26 ARG B CA 1
ATOM 845 C C . ARG B 1 26 ? 10.336 -6.719 12.773 1 51.94 26 ARG B C 1
ATOM 847 O O . ARG B 1 26 ? 9.305 -7.359 12.57 1 51.94 26 ARG B O 1
ATOM 854 N N . GLY B 1 27 ? 10.883 -5.992 11.742 1 77.06 27 GLY B N 1
ATOM 855 C CA . GLY B 1 27 ? 10.961 -6.879 10.594 1 77.06 27 GLY B CA 1
ATOM 856 C C . GLY B 1 27 ? 10.633 -6.188 9.281 1 77.06 27 GLY B C 1
ATOM 857 O O . GLY B 1 27 ? 10.992 -6.684 8.211 1 77.06 27 GLY B O 1
ATOM 858 N N . LEU B 1 28 ? 9.969 -4.879 9.57 1 85.56 28 LEU B N 1
ATOM 859 C CA . LEU B 1 28 ? 9.688 -4.246 8.289 1 85.56 28 LEU B CA 1
ATOM 860 C C . LEU B 1 28 ? 10.914 -3.506 7.77 1 85.56 28 LEU B C 1
ATOM 862 O O . LEU B 1 28 ? 11.602 -2.822 8.531 1 85.56 28 LEU B O 1
ATOM 866 N N . SER B 1 29 ? 11.289 -3.623 6.566 1 91.94 29 SER B N 1
ATOM 867 C CA . SER B 1 29 ? 12.406 -2.922 5.941 1 91.94 29 SER B CA 1
ATOM 868 C C . SER B 1 29 ? 12.125 -2.631 4.473 1 91.94 29 SER B C 1
ATOM 870 O O . SER B 1 29 ? 11.336 -3.33 3.834 1 91.94 29 SER B O 1
ATOM 872 N N . LEU B 1 30 ? 12.711 -1.555 3.975 1 96.06 30 LEU B N 1
ATOM 873 C CA . LEU B 1 30 ? 12.578 -1.118 2.59 1 96.06 30 LEU B CA 1
ATOM 874 C C . LEU B 1 30 ? 13.914 -1.231 1.858 1 96.06 30 LEU B C 1
ATOM 876 O O . LEU B 1 30 ? 14.961 -0.872 2.406 1 96.06 30 LEU B O 1
ATOM 880 N N . LYS B 1 31 ? 13.891 -1.765 0.672 1 95.94 31 LYS B N 1
ATOM 881 C CA . LYS B 1 31 ? 15.109 -1.898 -0.126 1 95.94 31 LYS B CA 1
ATOM 882 C C . LYS B 1 31 ? 14.828 -1.655 -1.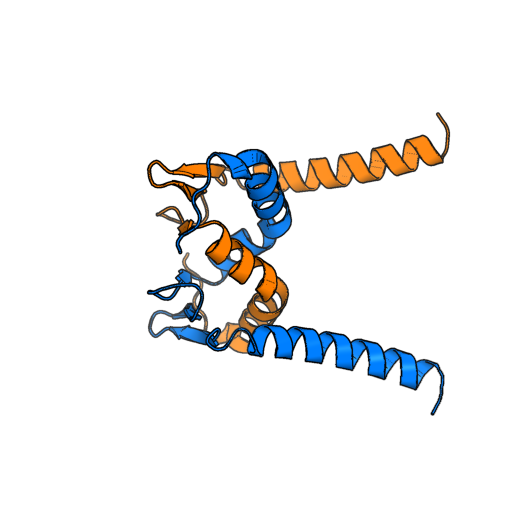605 1 95.94 31 LYS B C 1
ATOM 884 O O . LYS B 1 31 ? 13.719 -1.924 -2.084 1 95.94 31 LYS B O 1
ATOM 889 N N . VAL B 1 32 ? 15.828 -1.168 -2.285 1 97.25 32 VAL B N 1
ATOM 890 C CA . VAL B 1 32 ? 15.773 -1.13 -3.744 1 97.25 32 VAL B CA 1
ATOM 891 C C . VAL B 1 32 ? 16.125 -2.504 -4.309 1 97.25 32 VAL B C 1
ATOM 893 O O . VAL B 1 32 ? 17.172 -3.072 -3.979 1 97.25 32 VAL B O 1
ATOM 896 N N . SER B 1 33 ? 15.281 -2.984 -5.102 1 95.5 33 SER B N 1
ATOM 897 C CA . SER B 1 33 ? 15.547 -4.289 -5.695 1 95.5 33 SER B CA 1
ATOM 898 C C . SER B 1 33 ? 16.516 -4.18 -6.867 1 95.5 33 SER B C 1
ATOM 900 O O . SER B 1 33 ? 16.766 -3.084 -7.375 1 95.5 33 SER B O 1
ATOM 902 N N . GLU B 1 34 ? 17.016 -5.355 -7.293 1 92.94 34 GLU B N 1
ATOM 903 C CA . GLU B 1 34 ? 17.938 -5.41 -8.414 1 92.94 34 GLU B CA 1
ATOM 904 C C . GLU B 1 34 ? 17.297 -4.895 -9.695 1 92.94 34 GLU B C 1
ATOM 906 O O . GLU B 1 34 ? 17.969 -4.328 -10.562 1 92.94 34 GLU B O 1
ATOM 911 N N . LYS B 1 35 ? 15.969 -5.066 -9.75 1 93.06 35 LYS B N 1
ATOM 912 C CA . LYS B 1 35 ? 15.25 -4.684 -10.961 1 93.06 35 LYS B CA 1
ATOM 913 C C . LYS B 1 35 ? 14.781 -3.23 -10.891 1 93.06 35 LYS B C 1
ATOM 915 O O . LYS B 1 35 ? 14.086 -2.752 -11.789 1 93.06 35 LYS B O 1
ATOM 920 N N . GLY B 1 36 ? 15.133 -2.527 -9.844 1 96 36 GLY B N 1
ATOM 921 C CA . GLY B 1 36 ? 14.812 -1.112 -9.734 1 96 36 GLY B CA 1
ATOM 922 C C . GLY B 1 36 ? 13.484 -0.851 -9.047 1 96 36 GLY B C 1
ATOM 923 O O . GLY B 1 36 ? 13.008 0.284 -9.023 1 96 36 GLY B O 1
ATOM 924 N N . GLY B 1 37 ? 12.836 -1.837 -8.578 1 97.19 37 GLY B N 1
ATOM 925 C CA . GLY B 1 37 ? 11.633 -1.654 -7.789 1 97.19 37 GLY B CA 1
ATOM 926 C C . GLY B 1 37 ? 11.906 -1.386 -6.324 1 97.19 37 GLY B C 1
ATOM 927 O O . GLY B 1 37 ? 13.062 -1.432 -5.891 1 97.19 37 GLY B O 1
ATOM 928 N N . LEU B 1 38 ? 10.867 -1.03 -5.605 1 97.69 38 LEU B N 1
ATOM 929 C CA . LEU B 1 38 ? 10.914 -0.898 -4.156 1 97.69 38 LEU B CA 1
ATOM 930 C C . LEU B 1 38 ? 10.297 -2.117 -3.479 1 97.69 38 LEU B C 1
ATOM 932 O O . LEU B 1 38 ? 9.141 -2.459 -3.738 1 97.69 38 LEU B O 1
ATOM 936 N N . SER B 1 39 ? 11.141 -2.748 -2.674 1 97.19 39 SER B N 1
ATOM 937 C CA . SER B 1 39 ? 10.695 -3.918 -1.922 1 97.19 39 SER B CA 1
ATOM 938 C C . SER B 1 39 ? 10.414 -3.564 -0.466 1 97.19 39 SER B C 1
ATOM 940 O O . SER B 1 39 ? 11.227 -2.91 0.191 1 97.19 39 SER B O 1
ATOM 942 N N . LEU B 1 40 ? 9.242 -3.949 0.008 1 96.5 40 LEU B N 1
ATOM 943 C CA . LEU B 1 40 ? 8.891 -3.855 1.42 1 96.5 40 LEU B CA 1
ATOM 944 C C . LEU B 1 40 ? 8.922 -5.23 2.08 1 96.5 40 LEU B C 1
ATOM 946 O O . LEU B 1 40 ? 8.18 -6.129 1.688 1 96.5 40 LEU B O 1
ATOM 950 N N . TYR B 1 41 ? 9.766 -5.402 3.09 1 93.94 41 TYR B N 1
ATOM 951 C CA . TYR B 1 41 ? 9.93 -6.648 3.83 1 93.94 41 TYR B CA 1
ATOM 952 C C . TYR B 1 41 ? 9.188 -6.594 5.16 1 93.94 41 TYR B C 1
ATOM 954 O O . TYR B 1 41 ? 8.969 -5.512 5.715 1 93.94 41 TYR B O 1
ATOM 962 N N . GLY B 1 42 ? 8.734 -7.789 5.559 1 90.88 42 GLY B N 1
ATOM 963 C CA . GLY B 1 42 ? 8.164 -7.875 6.895 1 90.88 42 GLY B CA 1
ATOM 964 C C . GLY B 1 42 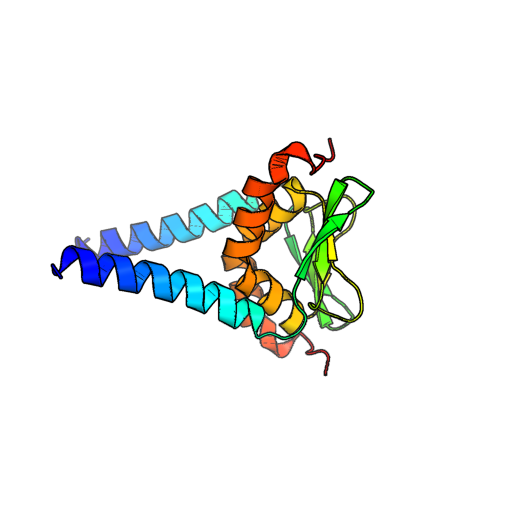? 6.652 -7.777 6.902 1 90.88 42 GLY B C 1
ATOM 965 O O . GLY B 1 42 ? 6.031 -7.773 7.965 1 90.88 42 GLY B O 1
ATOM 966 N N . VAL B 1 43 ? 6.062 -7.535 5.73 1 89.88 43 VAL B N 1
ATOM 967 C CA . VAL B 1 43 ? 4.609 -7.43 5.625 1 89.88 43 VAL B CA 1
ATOM 968 C C . VAL B 1 43 ? 3.986 -8.82 5.695 1 89.88 43 VAL B C 1
ATOM 970 O O . VAL B 1 43 ? 2.883 -8.984 6.223 1 89.88 43 VAL B O 1
ATOM 973 N N . GLY B 1 44 ? 4.684 -9.867 5.266 1 86.94 44 GLY B N 1
ATOM 974 C CA . GLY B 1 44 ? 4.32 -11.273 5.219 1 86.94 44 GLY B CA 1
ATOM 975 C C . GLY B 1 44 ? 5.504 -12.188 4.98 1 86.94 44 GLY B C 1
ATOM 976 O O . GLY B 1 44 ? 6.648 -11.812 5.242 1 86.94 44 GLY B O 1
ATOM 977 N N . ARG B 1 45 ? 5.117 -13.406 4.527 1 88 45 ARG B N 1
ATOM 978 C CA . ARG B 1 45 ? 6.16 -14.383 4.238 1 88 45 ARG B CA 1
ATOM 979 C C . ARG B 1 45 ? 7.059 -13.914 3.102 1 88 45 ARG B C 1
ATOM 981 O O . ARG B 1 45 ? 8.273 -14.141 3.125 1 88 45 ARG B O 1
ATOM 988 N N . PHE B 1 46 ? 6.453 -13.266 2.176 1 92.31 46 PHE B N 1
ATOM 989 C CA . PHE B 1 46 ? 7.207 -12.742 1.043 1 92.31 46 PHE B CA 1
ATOM 990 C C . PHE B 1 46 ? 7.18 -11.219 1.032 1 92.31 46 PHE B C 1
ATOM 992 O O . PHE B 1 46 ? 6.191 -10.609 1.445 1 92.31 46 PHE B O 1
ATOM 999 N N . PRO B 1 47 ? 8.258 -10.594 0.494 1 94.44 47 PRO B N 1
ATOM 1000 C CA . PRO B 1 47 ? 8.227 -9.141 0.331 1 94.44 47 PRO B CA 1
ATOM 1001 C C . PRO B 1 47 ? 7.258 -8.688 -0.764 1 94.44 47 PRO B C 1
ATOM 1003 O O . PRO B 1 47 ? 6.93 -9.469 -1.661 1 94.44 47 PRO B O 1
ATOM 1006 N N . VAL B 1 48 ? 6.754 -7.453 -0.607 1 95.75 48 VAL B N 1
ATOM 1007 C CA . VAL B 1 48 ? 6 -6.793 -1.669 1 95.75 48 VAL B CA 1
ATOM 1008 C C . VAL B 1 48 ? 6.93 -5.887 -2.473 1 95.75 48 VAL B C 1
ATOM 1010 O O . VAL B 1 48 ? 7.52 -4.953 -1.928 1 95.75 48 VAL B O 1
ATOM 1013 N N . THR B 1 49 ? 7.129 -6.211 -3.793 1 96.44 49 THR B N 1
ATOM 1014 C CA . THR B 1 49 ? 7.996 -5.43 -4.664 1 96.44 49 THR B CA 1
ATOM 1015 C C . THR B 1 49 ? 7.191 -4.777 -5.785 1 96.44 49 THR B C 1
ATOM 1017 O O . THR B 1 49 ? 6.516 -5.469 -6.555 1 96.44 49 THR B O 1
ATOM 1020 N N . LEU B 1 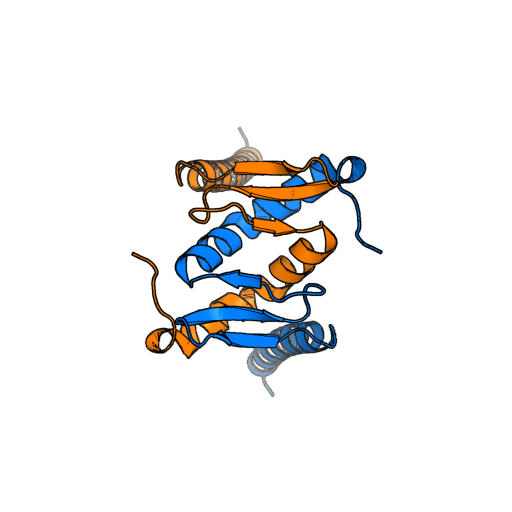50 ? 7.211 -3.479 -5.852 1 96.31 50 LEU B N 1
ATOM 1021 C CA . LEU B 1 50 ? 6.52 -2.684 -6.859 1 96.31 50 LEU B CA 1
ATOM 1022 C C . LEU B 1 50 ? 7.395 -1.53 -7.336 1 96.31 50 LEU B C 1
ATOM 1024 O O . LEU B 1 50 ? 8.352 -1.148 -6.656 1 96.31 50 LEU B O 1
ATOM 1028 N N . TYR B 1 51 ? 7.125 -1.056 -8.5 1 96.19 51 TYR B N 1
ATOM 1029 C CA . TYR B 1 51 ? 7.801 0.147 -8.977 1 96.19 51 TYR B CA 1
ATOM 1030 C C . TYR B 1 51 ? 7.262 1.389 -8.273 1 96.19 51 TYR B C 1
ATOM 1032 O O . TYR B 1 51 ? 6.184 1.351 -7.676 1 96.19 51 TYR B O 1
ATOM 1040 N N . LYS B 1 52 ? 8.016 2.438 -8.414 1 95.94 52 LYS B N 1
ATOM 1041 C CA . LYS B 1 52 ? 7.711 3.641 -7.648 1 95.94 52 LYS B CA 1
ATOM 1042 C C . LYS B 1 52 ? 6.328 4.184 -8 1 95.94 52 LYS B C 1
ATOM 1044 O O . LYS B 1 52 ? 5.598 4.656 -7.129 1 95.94 52 LYS B O 1
ATOM 1049 N N . GLU B 1 53 ? 5.957 4.121 -9.258 1 93.5 53 GLU B N 1
ATOM 1050 C CA . GLU B 1 53 ? 4.648 4.633 -9.648 1 93.5 53 GLU B CA 1
ATOM 1051 C C . GLU B 1 53 ? 3.521 3.785 -9.062 1 93.5 53 GLU B C 1
ATOM 1053 O O . GLU B 1 53 ? 2.469 4.312 -8.695 1 93.5 53 GLU B O 1
ATOM 1058 N N . GLN B 1 54 ? 3.76 2.506 -9.055 1 93.88 54 GLN B N 1
ATOM 1059 C CA . GLN B 1 54 ? 2.777 1.597 -8.477 1 93.88 54 GLN B CA 1
ATOM 1060 C C . GLN B 1 54 ? 2.605 1.852 -6.984 1 93.88 54 GLN B C 1
ATOM 1062 O O . GLN B 1 54 ? 1.481 1.881 -6.48 1 93.88 54 GLN B O 1
ATOM 1067 N N . TRP B 1 55 ? 3.672 2.039 -6.277 1 96.12 55 TRP B N 1
ATOM 1068 C CA . TRP B 1 55 ? 3.617 2.369 -4.859 1 96.12 55 TRP B CA 1
ATOM 1069 C C . TRP B 1 55 ? 2.861 3.674 -4.633 1 96.12 55 TRP B C 1
ATOM 1071 O O . TRP B 1 55 ? 2.018 3.764 -3.738 1 96.12 55 TRP B O 1
ATOM 1081 N N . ARG B 1 56 ? 3.127 4.66 -5.48 1 93.38 56 ARG B N 1
ATOM 1082 C CA . ARG B 1 56 ? 2.475 5.957 -5.312 1 93.38 56 ARG B CA 1
ATOM 1083 C C . ARG B 1 56 ? 0.97 5.844 -5.543 1 93.38 56 ARG B C 1
ATOM 1085 O O . ARG B 1 56 ? 0.185 6.539 -4.891 1 93.38 56 ARG B O 1
ATOM 1092 N N . ARG B 1 57 ? 0.623 4.957 -6.418 1 91.44 57 ARG B N 1
ATOM 1093 C CA . ARG B 1 57 ? -0.804 4.715 -6.609 1 91.44 57 ARG B CA 1
ATOM 1094 C C . ARG B 1 57 ? -1.434 4.125 -5.355 1 91.44 57 ARG B C 1
ATOM 1096 O O . ARG B 1 57 ? -2.512 4.551 -4.934 1 91.44 57 ARG B O 1
ATOM 1103 N N . ILE B 1 58 ? -0.774 3.193 -4.777 1 95.12 58 ILE B N 1
ATOM 1104 C CA . ILE B 1 58 ? -1.272 2.564 -3.559 1 95.12 58 ILE B CA 1
ATOM 1105 C C . ILE B 1 58 ? -1.383 3.607 -2.447 1 95.12 58 ILE B C 1
ATOM 1107 O O . ILE B 1 58 ? -2.41 3.695 -1.771 1 95.12 58 ILE B O 1
ATOM 1111 N N . LEU B 1 59 ? -0.294 4.391 -2.291 1 93.56 59 LEU B N 1
ATOM 1112 C CA . LEU B 1 59 ? -0.265 5.391 -1.229 1 93.56 59 LEU B CA 1
ATOM 1113 C C . LEU B 1 59 ? -1.346 6.445 -1.445 1 93.56 59 LEU B C 1
ATOM 1115 O O . LEU B 1 59 ? -1.935 6.941 -0.483 1 93.56 59 LEU B O 1
ATOM 1119 N N . GLY B 1 60 ? -1.615 6.707 -2.672 1 91.5 60 GLY B N 1
ATOM 1120 C CA . GLY B 1 60 ? -2.666 7.652 -3.008 1 91.5 60 GLY B CA 1
ATOM 1121 C C . GLY B 1 60 ? -4.055 7.145 -2.674 1 91.5 60 GLY B C 1
ATOM 1122 O O . GLY B 1 60 ? -4.996 7.934 -2.543 1 91.5 60 GLY B O 1
ATOM 1123 N N . MET B 1 61 ? -4.18 5.809 -2.475 1 91.69 61 MET B N 1
ATOM 1124 C CA . MET B 1 61 ? -5.465 5.176 -2.184 1 91.69 61 MET B CA 1
ATOM 1125 C C . MET B 1 61 ? -5.547 4.77 -0.717 1 91.69 61 MET B C 1
ATOM 1127 O O . MET B 1 61 ? -6.449 4.023 -0.327 1 91.69 61 MET B O 1
ATOM 1131 N N . ALA B 1 62 ? -4.648 5.215 0.083 1 91.31 62 ALA B N 1
ATOM 1132 C CA . ALA B 1 62 ? -4.539 4.742 1.46 1 91.31 62 ALA B CA 1
ATOM 1133 C C . ALA B 1 62 ? -5.871 4.867 2.193 1 91.31 62 ALA B C 1
ATOM 1135 O O . ALA B 1 62 ? -6.328 3.914 2.826 1 91.31 62 ALA B O 1
ATOM 1136 N N . ALA B 1 63 ? -6.52 5.996 2.094 1 90.69 63 ALA B N 1
ATOM 1137 C CA . ALA B 1 63 ? -7.777 6.219 2.807 1 90.69 63 ALA B CA 1
ATOM 1138 C C . ALA B 1 63 ? -8.875 5.309 2.275 1 90.69 63 ALA B C 1
ATOM 1140 O O . ALA B 1 63 ? -9.672 4.766 3.049 1 90.69 63 ALA B O 1
ATOM 1141 N N . GLU B 1 64 ? -8.93 5.125 0.995 1 92.62 64 GLU B N 1
ATOM 1142 C CA . GLU B 1 64 ? -9.938 4.266 0.378 1 92.62 64 GLU B CA 1
ATOM 1143 C C . GLU B 1 64 ? -9.727 2.805 0.762 1 92.62 64 GLU B C 1
ATOM 1145 O O . GLU B 1 64 ? -10.688 2.07 0.981 1 92.62 64 GLU B O 1
ATOM 1150 N N . ILE B 1 65 ? -8.5 2.42 0.802 1 96.06 65 ILE B N 1
ATOM 1151 C CA . ILE B 1 65 ? -8.172 1.05 1.186 1 96.06 65 ILE B CA 1
ATOM 1152 C C . ILE B 1 65 ? -8.602 0.802 2.629 1 96.06 65 ILE B C 1
ATOM 1154 O O . ILE B 1 65 ? -9.258 -0.201 2.924 1 96.06 65 ILE B O 1
ATOM 1158 N N . GLU B 1 66 ? -8.242 1.693 3.504 1 94.88 66 GLU B N 1
ATOM 1159 C CA . GLU B 1 66 ? -8.633 1.537 4.902 1 94.88 66 GLU B CA 1
ATOM 1160 C C . GLU B 1 66 ? -10.148 1.498 5.051 1 94.88 66 GLU B C 1
ATOM 1162 O O . GLU B 1 66 ? -10.688 0.663 5.781 1 94.88 66 GLU B O 1
ATOM 1167 N N . THR B 1 67 ? -10.844 2.404 4.344 1 95 67 THR B N 1
ATOM 1168 C CA . THR B 1 67 ? -12.305 2.428 4.383 1 95 67 THR B CA 1
ATOM 1169 C C . THR B 1 67 ? -12.875 1.108 3.881 1 95 67 THR B C 1
ATOM 1171 O O . THR B 1 67 ? -13.805 0.564 4.477 1 95 67 THR B O 1
ATOM 1174 N N . PHE B 1 68 ? -12.312 0.643 2.771 1 96.56 68 PHE B N 1
ATOM 1175 C CA . PHE B 1 68 ? -12.766 -0.626 2.215 1 96.56 68 PHE B CA 1
ATOM 1176 C C . PHE B 1 68 ? -12.609 -1.751 3.23 1 96.56 68 PHE B C 1
ATOM 1178 O O . PHE B 1 68 ? -13.492 -2.592 3.379 1 96.56 68 PHE B O 1
ATOM 1185 N N . ILE B 1 69 ? -11.469 -1.79 3.895 1 95.75 69 ILE B N 1
ATOM 1186 C CA . ILE B 1 69 ? -11.219 -2.824 4.891 1 95.75 69 ILE B CA 1
ATOM 1187 C C . ILE B 1 69 ? -12.266 -2.748 5.996 1 95.75 69 ILE B C 1
ATOM 1189 O O . ILE B 1 69 ? -12.828 -3.768 6.395 1 95.75 69 ILE B O 1
ATOM 1193 N N . GLN B 1 70 ? -12.57 -1.552 6.434 1 95 70 GLN B N 1
ATOM 1194 C CA . GLN B 1 70 ? -13.531 -1.367 7.516 1 95 70 GLN B CA 1
ATOM 1195 C C . GLN B 1 70 ? -14.93 -1.808 7.09 1 95 70 GLN B C 1
ATOM 1197 O O . GLN B 1 70 ? -15.633 -2.484 7.848 1 95 70 GLN B O 1
ATOM 1202 N N . GLU B 1 71 ? -15.266 -1.455 5.914 1 95.56 71 GLU B N 1
ATOM 1203 C CA . GLU B 1 71 ? -16.609 -1.727 5.41 1 95.56 71 GLU B CA 1
ATOM 1204 C C . GLU B 1 71 ? -16.797 -3.211 5.113 1 95.56 71 GLU B C 1
ATOM 1206 O O . GLU B 1 71 ? -17.938 -3.703 5.078 1 95.56 71 GLU B O 1
ATOM 1211 N N . ASN B 1 72 ? -15.711 -3.92 4.797 1 95.62 72 ASN B N 1
ATOM 1212 C CA . ASN B 1 72 ? -15.789 -5.32 4.402 1 95.62 72 ASN B CA 1
ATOM 1213 C C . ASN B 1 72 ? -15.109 -6.23 5.418 1 95.62 72 ASN B C 1
ATOM 1215 O O . ASN B 1 72 ? -14.672 -7.332 5.078 1 95.62 72 ASN B O 1
ATOM 1219 N N . GLU B 1 73 ? -14.961 -5.73 6.645 1 94.25 73 GLU B N 1
ATOM 1220 C CA . GLU B 1 73 ? -14.234 -6.414 7.711 1 94.25 73 GLU B CA 1
ATOM 1221 C C . GLU B 1 73 ? -14.703 -7.863 7.852 1 94.25 73 GLU B C 1
ATOM 1223 O O . GLU B 1 73 ? -13.891 -8.766 8.055 1 94.25 73 GLU B O 1
ATOM 1228 N N . SER B 1 74 ? -15.984 -8.203 7.664 1 94.12 74 SER B N 1
ATOM 1229 C CA . SER B 1 74 ? -16.562 -9.523 7.879 1 94.12 74 SER B CA 1
ATOM 1230 C C . SER B 1 74 ? -16.25 -10.469 6.727 1 94.12 74 SER B C 1
ATOM 1232 O O . SER B 1 74 ? -16.297 -11.688 6.883 1 94.12 74 SER B O 1
ATOM 1234 N N . LEU B 1 75 ? -15.945 -10 5.605 1 95.25 75 LEU B N 1
ATOM 1235 C CA . LEU B 1 75 ? -15.648 -10.812 4.426 1 95.25 75 LEU B CA 1
ATOM 1236 C C . LEU 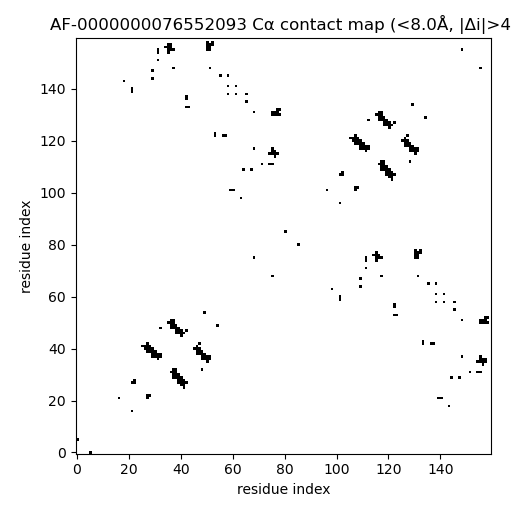B 1 75 ? -14.156 -11.07 4.301 1 95.25 75 LEU B C 1
ATOM 1238 O O . LEU B 1 75 ? -13.734 -11.992 3.6 1 95.25 75 LEU B O 1
ATOM 1242 N N . LEU B 1 76 ? -13.367 -10.188 4.906 1 95.75 76 LEU B N 1
ATOM 1243 C CA . LEU B 1 76 ? -11.922 -10.312 4.836 1 95.75 76 LEU B CA 1
ATOM 1244 C C . LEU B 1 76 ? -11.398 -11.25 5.918 1 95.75 76 LEU B C 1
ATOM 1246 O O . LEU B 1 76 ? -11.891 -11.234 7.051 1 95.75 76 LEU B O 1
ATOM 1250 N N . LYS B 1 77 ? -10.5 -12.047 5.484 1 92.56 77 LYS B N 1
ATOM 1251 C CA . LYS B 1 77 ? -9.883 -12.984 6.422 1 92.56 77 LYS B CA 1
ATOM 1252 C C . LYS B 1 77 ? -8.57 -12.43 6.969 1 92.56 77 LYS B C 1
ATOM 1254 O O . LYS B 1 77 ? -7.93 -11.594 6.332 1 92.56 77 LYS B O 1
ATOM 1259 N N . SER B 1 78 ? -8.273 -12.727 8.18 1 85.19 78 SER B N 1
ATOM 1260 C CA . SER B 1 78 ? -6.996 -12.391 8.789 1 85.19 78 SER B CA 1
ATOM 1261 C C . SER B 1 78 ? -6.012 -13.547 8.672 1 85.19 78 SER B C 1
ATOM 1263 O O . SER B 1 78 ? -6.398 -14.719 8.781 1 85.19 78 SER B O 1
ATOM 1265 N N . LYS B 1 79 ? -4.91 -13.297 8.062 1 69.12 79 LYS B N 1
ATOM 1266 C CA . LYS B 1 79 ? -3.963 -14.406 8.102 1 69.12 79 LYS B CA 1
ATOM 1267 C C . LYS B 1 79 ? -3.26 -14.484 9.453 1 69.12 79 LYS B C 1
ATOM 1269 O O . LYS B 1 79 ? -2.797 -13.461 9.977 1 69.12 79 LYS B O 1
ATOM 1274 N N . GLU B 1 80 ? -3.67 -15.461 10.383 1 52.25 80 GLU B N 1
ATOM 1275 C CA . GLU B 1 80 ? -2.918 -15.812 11.578 1 52.25 80 GLU B CA 1
ATOM 1276 C C . GLU B 1 80 ? -1.417 -15.836 11.305 1 52.25 80 GLU B C 1
ATOM 1278 O O . GLU B 1 80 ? -0.99 -16.062 10.172 1 52.25 80 GLU B O 1
#

Foldseek 3Di:
DDPVVVVVVVVVVVVVVVVVVVVVLPWWDWDQDPVRWIWTTSPDPDIDTDHPVVVVVCVVCVVVVVVVCVVCVVVDDDDD/DDPVVVVVVVVVVVVVVVVVVVVPLPWWDWDQDPVRWIWTTSPDPDIDTDHPVVVVVCVVCVVVVVVVCVVCVVVDDDDD

Organism: NCBI:txid570835

Secondary structure (DSSP, 8-state):
--HHHHHHHHHHHHHHHHHHHHHHSTT-EEEE-TTSPEEEESSSSS-EEE-HHHHHHHHHTHHHHHHHHHHTTTTSPP--/--HHHHHHHHHHHHHHHHHHHHHHSTT-EEEE-TTSPEEEESSSSS-EEE-HHHHHHHHHTHHHHHHHHHHTTTTSPP--

Nearest PDB structures (foldseek):
  2it9-assembly2_D  TM=4.853E-01  e=3.483E+00  Prochlorococcus marinus str. NATL2A
  6th6-assembly1_Af  TM=5.808E-01  e=5.805E+00  Thermococcus kodakarensis KOD1
  2it9-assembly2_D  TM=4.855E-01  e=3.530E+00  Prochlorococcus marinus str. NATL2A
  6th6-assembly1_Af  TM=5.814E-01  e=5.875E+00  Thermococcus kodakarensis KOD1
  4r71-assembly2_F  TM=4.292E-01  e=5.513E+00  Escherichia coli K-12

Sequence (160 aa):
MSDEDLKAEIERLRAENDKLKNKGVRGLSLKVSEKGGLSLYGVGRFPVTLYKEQWRRILGMAAEIETFIQENESLLKSKEMSDEDLKAEIERLRAENDKLKNKGVRGLSLKVSEKGGLSLYGVGRFPVTLYKEQWRRILGMAAEIETFIQENESLLKSKE

Solvent-accessible surface area (backbone atoms only — not comparable to full-atom values): 8943 Å² total; per-residue (Å²): 133,54,72,67,55,50,53,52,47,48,56,50,45,51,53,46,44,55,50,44,53,52,45,58,48,75,57,47,47,77,44,77,42,95,85,14,25,44,29,38,34,54,58,51,96,58,64,52,70,40,30,57,65,34,48,50,50,51,57,73,35,39,69,58,50,53,51,49,47,66,76,40,48,88,68,43,37,73,80,128,134,53,73,68,54,49,54,51,48,50,56,50,46,52,53,48,44,55,49,44,52,54,44,58,49,79,58,47,46,77,46,75,41,98,86,15,24,43,28,38,33,53,59,52,98,58,64,51,71,40,31,56,64,34,48,50,50,52,57,73,36,40,69,59,51,54,50,49,48,63,75,40,49,88,68,44,37,72,77,128

pLDDT: mean 81.04, std 18.04, range [45.53, 97.69]